Protein AF-A0A9E5WDH1-F1 (afdb_monomer_lite)

Secondary structure (DSSP, 8-state):
-HHHHHHIIIIITT-B--S--HHHHHHHHHHHHHHHTT----TTTS-S--SSSBGGGTEEEEEE-SSEEE-TT--TTS--BPTTSTT-BTTT-EEEEEEE-TTT-BEEEEEEEEHHHHTTTEEEPTT-TTEEEEPPPHHHHHHTTT---S--

Radius of gyration: 16.48 Å; chains: 1; bounding box: 40×46×37 Å

pLDDT: mean 85.29, std 10.23, range [48.78, 95.62]

Foldseek 3Di:
DVQLVCLCVPPAAFDFQDDDPQLVSQVVVLVSSCVSVPHDDDVPPQNPQDPQSDQVQLEREHEPLDQKTFQGDDALVDWDDDPSRPPDTQQQRWYWYFYADNVRSGRNDIDTDGRVCVVVQWAADPPNRRMTGGDDDVVVVVVQPPHDDDPD

Sequence (152 aa):
LSTIKKIVLDKIIGLPIEPAATKNRGQLLEEIFASAIGYNINDDELLAGGYPDIKNQALEVKIQDSPTVDLGKYSPEFEKIIPGCNGFTTRNMRYFIALTNPVTNIVEGGVLCPGNKLGSHFTYVPRESYKCQRSIPMSFFEGIKGQSVFNP

Structure (mmCIF, N/CA/C/O backbone):
data_AF-A0A9E5WDH1-F1
#
_entry.id   AF-A0A9E5WDH1-F1
#
loop_
_atom_site.group_PDB
_atom_site.id
_atom_site.type_symbol
_atom_site.label_atom_id
_atom_site.label_alt_id
_atom_site.label_comp_id
_atom_site.label_asym_id
_atom_site.label_entity_id
_atom_site.label_seq_id
_atom_site.pdbx_PDB_ins_code
_atom_site.Cartn_x
_atom_site.Cartn_y
_atom_site.Cartn_z
_atom_site.occupancy
_atom_site.B_iso_or_equiv
_atom_site.auth_seq_id
_atom_site.auth_comp_id
_atom_site.auth_asym_id
_atom_site.auth_atom_id
_atom_site.pdbx_PDB_model_num
ATOM 1 N N . LEU A 1 1 ? -4.908 -8.638 -12.048 1.00 68.19 1 LEU A N 1
ATOM 2 C CA . LEU A 1 1 ? -5.816 -8.017 -11.048 1.00 68.19 1 LEU A CA 1
ATOM 3 C C . LEU A 1 1 ? -6.700 -9.045 -10.344 1.00 68.19 1 LEU A C 1
ATOM 5 O O . LEU A 1 1 ? -6.775 -8.974 -9.128 1.00 68.19 1 LEU A O 1
ATOM 9 N N . SER A 1 2 ? -7.318 -10.005 -11.047 1.00 82.31 2 SER A N 1
ATOM 10 C CA . SER A 1 2 ? -8.160 -11.050 -10.428 1.00 82.31 2 SER A CA 1
ATOM 11 C C . SER A 1 2 ? -7.445 -11.852 -9.330 1.00 82.31 2 SER A C 1
ATOM 13 O O . SER A 1 2 ? -7.997 -11.998 -8.246 1.00 82.31 2 SER A O 1
ATOM 15 N N . THR A 1 3 ? -6.202 -12.289 -9.563 1.00 87.00 3 THR A N 1
ATOM 16 C CA . THR A 1 3 ? -5.405 -13.033 -8.568 1.00 87.00 3 THR A CA 1
ATOM 17 C C . THR A 1 3 ? -5.098 -12.202 -7.321 1.00 87.00 3 THR A C 1
ATOM 19 O O . THR A 1 3 ? -5.394 -12.636 -6.216 1.00 87.00 3 THR A O 1
ATOM 22 N N . ILE A 1 4 ? -4.585 -10.975 -7.490 1.00 89.38 4 ILE A N 1
ATOM 23 C CA . ILE A 1 4 ? -4.285 -10.053 -6.377 1.00 89.38 4 ILE A CA 1
ATOM 24 C C . ILE A 1 4 ? -5.554 -9.766 -5.567 1.00 89.38 4 ILE A C 1
ATOM 26 O O . ILE A 1 4 ? -5.535 -9.825 -4.344 1.00 89.38 4 ILE A O 1
ATOM 30 N N . LYS A 1 5 ? -6.683 -9.521 -6.245 1.00 91.12 5 LYS A N 1
ATOM 31 C CA . LYS A 1 5 ? -7.975 -9.302 -5.587 1.00 91.12 5 LYS A CA 1
ATOM 32 C C . LYS A 1 5 ? -8.398 -10.513 -4.752 1.00 91.12 5 LYS A C 1
ATOM 34 O O . LYS A 1 5 ? -8.879 -10.330 -3.641 1.00 91.12 5 LYS A O 1
ATOM 39 N N . LYS A 1 6 ? -8.213 -11.730 -5.269 1.00 92.38 6 LYS A N 1
ATOM 40 C CA . LYS A 1 6 ? -8.511 -12.960 -4.530 1.00 92.38 6 LYS A CA 1
ATOM 41 C C . LYS A 1 6 ? -7.633 -13.091 -3.283 1.00 92.38 6 LYS A C 1
ATOM 43 O O . LYS A 1 6 ? -8.157 -13.356 -2.214 1.00 92.38 6 LYS A O 1
ATOM 48 N N . ILE A 1 7 ? -6.332 -12.823 -3.400 1.00 91.94 7 ILE A N 1
ATOM 49 C CA . ILE A 1 7 ? -5.407 -12.833 -2.254 1.00 91.94 7 ILE A CA 1
ATOM 50 C C . ILE A 1 7 ? -5.853 -11.834 -1.189 1.00 91.94 7 ILE A C 1
ATOM 52 O O . ILE A 1 7 ? -5.944 -12.196 -0.022 1.00 91.94 7 ILE A O 1
ATOM 56 N N . VAL A 1 8 ? -6.191 -10.605 -1.588 1.00 92.50 8 VAL A N 1
ATOM 57 C CA . VAL A 1 8 ? -6.694 -9.586 -0.658 1.00 92.50 8 VAL A CA 1
ATOM 58 C C . VAL A 1 8 ? -7.905 -10.104 0.113 1.00 92.50 8 VAL A C 1
ATOM 60 O O . VAL A 1 8 ? -7.906 -10.070 1.339 1.00 92.50 8 VAL A O 1
ATOM 63 N N . LEU A 1 9 ? -8.915 -10.608 -0.597 1.00 92.75 9 LEU A N 1
ATOM 64 C CA . LEU A 1 9 ? -10.163 -11.063 0.015 1.00 92.75 9 LEU A CA 1
ATOM 65 C C . LEU A 1 9 ? -9.975 -12.295 0.908 1.00 92.75 9 LEU A C 1
ATOM 67 O O . LEU A 1 9 ? -10.559 -12.343 1.983 1.00 92.75 9 LEU A O 1
ATOM 71 N N . ASP A 1 10 ? -9.164 -13.262 0.477 1.00 92.81 10 ASP A N 1
ATOM 72 C CA . ASP A 1 10 ? -9.052 -14.564 1.142 1.00 92.81 10 ASP A CA 1
ATOM 73 C C . ASP A 1 10 ? -7.989 -14.587 2.256 1.00 92.81 10 ASP A C 1
ATOM 75 O O . ASP A 1 10 ? -8.029 -15.463 3.120 1.00 92.81 10 ASP A O 1
ATOM 79 N N . LYS A 1 11 ? -6.983 -13.700 2.199 1.00 91.81 11 LYS A N 1
ATOM 80 C CA . LYS A 1 11 ? -5.788 -13.755 3.065 1.00 91.81 11 LYS A CA 1
ATOM 81 C C . LYS A 1 11 ? -5.507 -12.479 3.846 1.00 91.81 11 LYS A C 1
ATOM 83 O O . LYS A 1 11 ? -4.834 -12.563 4.868 1.00 91.81 11 LYS A O 1
ATOM 88 N N . ILE A 1 12 ? -5.955 -11.320 3.361 1.00 92.31 12 ILE A N 1
ATOM 89 C CA . ILE A 1 12 ? -5.576 -10.025 3.943 1.00 92.31 12 ILE A CA 1
ATOM 90 C C . ILE A 1 12 ? -6.715 -9.416 4.752 1.00 92.31 12 ILE A C 1
ATOM 92 O O . ILE A 1 12 ? -6.494 -8.972 5.873 1.00 92.31 12 ILE A O 1
ATOM 96 N N . ILE A 1 13 ? -7.932 -9.374 4.208 1.00 93.75 13 ILE A N 1
ATOM 97 C CA . ILE A 1 13 ? -9.075 -8.823 4.943 1.00 93.75 13 ILE A CA 1
ATOM 98 C C . ILE A 1 13 ? -9.375 -9.704 6.160 1.00 93.75 13 ILE A C 1
ATOM 100 O O . ILE A 1 13 ? -9.493 -10.921 6.042 1.00 93.75 13 ILE A O 1
ATOM 104 N N . GLY A 1 14 ? -9.495 -9.081 7.332 1.00 93.00 14 GLY A N 1
ATOM 105 C CA . GLY A 1 14 ? -9.690 -9.768 8.610 1.00 93.00 14 GLY A CA 1
ATOM 106 C C . GLY A 1 14 ? -8.399 -10.243 9.281 1.00 93.00 14 GLY A C 1
ATOM 107 O O . GLY A 1 14 ? -8.459 -10.761 10.395 1.00 93.00 14 GLY A O 1
ATOM 108 N N . LEU A 1 15 ? -7.236 -10.052 8.652 1.00 91.94 15 LEU A N 1
ATOM 109 C CA . LEU A 1 15 ? -5.950 -10.408 9.242 1.00 91.94 15 LEU A CA 1
ATOM 110 C C . LEU A 1 15 ? -5.583 -9.427 10.374 1.00 91.94 15 LEU A C 1
ATOM 112 O O . LEU A 1 15 ? -5.570 -8.214 10.134 1.00 91.94 15 LEU A O 1
ATOM 116 N N . PRO A 1 16 ? -5.237 -9.915 11.579 1.00 90.94 16 PRO A N 1
ATOM 117 C CA . PRO A 1 16 ? -4.602 -9.093 12.599 1.00 90.94 16 PRO A CA 1
ATOM 118 C C . PRO A 1 16 ? -3.131 -8.845 12.238 1.00 90.94 16 PRO A C 1
ATOM 120 O O . PRO A 1 16 ? -2.368 -9.780 11.999 1.00 90.94 16 PRO A O 1
ATOM 123 N N . ILE A 1 17 ? -2.725 -7.578 12.210 1.00 87.50 17 ILE A N 1
ATOM 124 C CA . ILE A 1 17 ? -1.328 -7.164 12.049 1.00 87.50 17 ILE A CA 1
ATOM 125 C C . ILE A 1 17 ? -0.910 -6.476 13.342 1.00 87.50 17 ILE A C 1
ATOM 127 O O . ILE A 1 17 ? -1.137 -5.272 13.501 1.00 87.50 17 ILE A O 1
ATOM 131 N N . GLU A 1 18 ? -0.313 -7.249 14.250 1.00 84.00 18 GLU A N 1
ATOM 132 C CA . GLU A 1 18 ? 0.050 -6.806 15.600 1.00 84.00 18 GLU A CA 1
ATOM 133 C C . GLU A 1 18 ? 0.853 -5.490 15.613 1.00 84.00 18 GLU A C 1
ATOM 135 O O . GLU A 1 18 ? 1.594 -5.190 14.663 1.00 84.00 18 GLU A O 1
ATOM 140 N N . PRO A 1 19 ? 0.733 -4.688 16.687 1.00 73.44 19 PRO A N 1
ATOM 141 C CA . PRO A 1 19 ? 1.516 -3.474 16.850 1.00 73.44 19 PRO A CA 1
ATOM 142 C C . PRO A 1 19 ? 3.018 -3.768 16.816 1.00 73.44 19 PRO A C 1
ATOM 144 O O . PRO A 1 19 ? 3.581 -4.420 17.691 1.00 73.44 19 PRO A O 1
ATOM 147 N N . ALA A 1 20 ? 3.680 -3.227 15.805 1.00 79.75 20 ALA A N 1
ATOM 148 C CA . ALA A 1 20 ? 5.126 -3.204 15.667 1.00 79.75 20 ALA A CA 1
ATOM 149 C C . ALA A 1 20 ? 5.521 -1.889 14.985 1.00 79.75 20 ALA A C 1
ATOM 151 O O . ALA A 1 20 ? 4.658 -1.096 14.601 1.00 79.75 20 ALA A O 1
ATOM 152 N N . ALA A 1 21 ? 6.820 -1.647 14.797 1.00 77.62 21 ALA A N 1
ATOM 153 C CA . ALA A 1 21 ? 7.254 -0.546 13.942 1.00 77.62 21 ALA A CA 1
ATOM 154 C C . ALA A 1 21 ? 6.588 -0.667 12.557 1.00 77.62 21 ALA A C 1
ATOM 156 O O . ALA A 1 21 ? 6.520 -1.768 12.010 1.00 77.62 21 ALA A O 1
ATOM 157 N N . THR A 1 22 ? 6.131 0.446 11.968 1.00 74.31 22 THR A N 1
ATOM 158 C CA . THR A 1 22 ? 5.426 0.460 10.668 1.00 74.31 22 THR A CA 1
ATOM 159 C C . THR A 1 22 ? 6.189 -0.303 9.583 1.00 74.31 22 THR A C 1
ATOM 161 O O . THR A 1 22 ? 5.582 -1.015 8.787 1.00 74.31 22 THR A O 1
ATOM 164 N N . LYS A 1 23 ? 7.528 -0.238 9.605 1.00 79.38 23 LYS A N 1
ATOM 165 C CA . LYS A 1 23 ? 8.396 -1.035 8.728 1.00 79.38 23 LYS A CA 1
ATOM 166 C C . LYS A 1 23 ? 8.143 -2.541 8.871 1.00 79.38 23 LYS A C 1
ATOM 168 O O . LYS A 1 23 ? 7.929 -3.207 7.869 1.00 79.38 23 LYS A O 1
ATOM 173 N N . ASN A 1 24 ? 8.125 -3.055 10.098 1.00 83.50 24 ASN A N 1
ATOM 174 C CA . ASN A 1 24 ? 7.951 -4.482 10.382 1.00 83.50 24 ASN A CA 1
ATOM 175 C C . ASN A 1 24 ? 6.555 -4.959 9.962 1.00 83.50 24 ASN A C 1
ATOM 177 O O . ASN A 1 24 ? 6.401 -6.046 9.420 1.00 83.50 24 ASN A O 1
ATOM 181 N N . ARG A 1 25 ? 5.533 -4.122 10.173 1.00 86.25 25 ARG A N 1
ATOM 182 C CA . ARG A 1 25 ? 4.163 -4.412 9.729 1.00 86.25 25 ARG A CA 1
ATOM 183 C C . ARG A 1 25 ? 4.079 -4.456 8.202 1.00 86.25 25 ARG A C 1
ATOM 185 O O . ARG A 1 25 ? 3.458 -5.356 7.649 1.00 86.25 25 ARG A O 1
ATOM 192 N N . GLY A 1 26 ? 4.718 -3.496 7.529 1.00 86.69 26 GLY A N 1
ATOM 193 C CA . GLY A 1 26 ? 4.817 -3.460 6.070 1.00 86.69 26 GLY A CA 1
ATOM 194 C C . GLY A 1 26 ? 5.506 -4.703 5.505 1.00 86.69 26 GLY A C 1
ATOM 195 O O . GLY A 1 26 ? 4.970 -5.311 4.585 1.00 86.69 26 GLY A O 1
ATOM 196 N N . GLN A 1 27 ? 6.617 -5.126 6.115 1.00 86.44 27 GLN A N 1
ATOM 197 C CA . GLN A 1 27 ? 7.328 -6.357 5.751 1.00 86.44 27 GLN A CA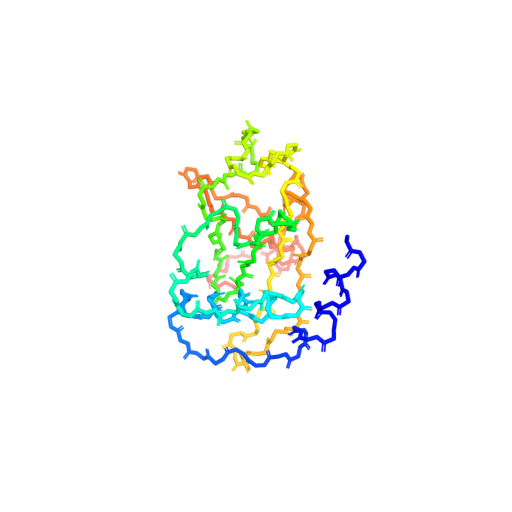 1
ATOM 198 C C . GLN A 1 27 ? 6.453 -7.601 5.940 1.00 86.44 27 GLN A C 1
ATOM 200 O O . GLN A 1 27 ? 6.366 -8.416 5.032 1.00 86.44 27 GLN A O 1
ATOM 205 N N . LEU A 1 28 ? 5.711 -7.706 7.049 1.00 88.81 28 LEU A N 1
ATOM 206 C CA . LEU A 1 28 ? 4.769 -8.813 7.245 1.00 88.81 28 LEU A CA 1
ATOM 207 C C . LEU A 1 28 ? 3.706 -8.863 6.134 1.00 88.81 28 LEU A C 1
ATOM 209 O O . LEU A 1 28 ? 3.380 -9.933 5.623 1.00 88.81 28 LEU A O 1
ATOM 213 N N . LEU A 1 29 ? 3.156 -7.712 5.733 1.00 89.94 29 LEU A N 1
ATOM 214 C CA . LEU A 1 29 ? 2.184 -7.660 4.639 1.00 89.94 29 LEU A CA 1
ATOM 215 C C . LEU A 1 29 ? 2.809 -8.078 3.298 1.00 89.94 29 LEU A C 1
ATOM 217 O O . LEU A 1 29 ? 2.180 -8.807 2.528 1.00 89.94 29 LEU A O 1
ATOM 221 N N . GLU A 1 30 ? 4.032 -7.627 3.026 1.00 89.75 30 GLU A N 1
ATOM 222 C CA . GLU A 1 30 ? 4.820 -8.008 1.851 1.00 89.75 30 GLU A CA 1
ATOM 223 C C . GLU A 1 30 ? 5.074 -9.517 1.806 1.00 89.75 30 GLU A C 1
ATOM 225 O O . GLU A 1 30 ? 4.781 -10.150 0.791 1.00 89.75 30 GLU A O 1
ATOM 230 N N . GLU A 1 31 ? 5.501 -10.113 2.919 1.00 87.62 31 GLU A N 1
ATOM 231 C CA . GLU A 1 31 ? 5.728 -11.553 3.055 1.00 87.62 31 GLU A CA 1
ATOM 232 C C . GLU A 1 31 ? 4.456 -12.359 2.776 1.00 87.62 31 GLU A C 1
ATOM 234 O O . GLU A 1 31 ? 4.481 -13.339 2.028 1.00 87.62 31 GLU A O 1
ATOM 239 N N . ILE A 1 32 ? 3.309 -11.927 3.305 1.00 89.50 32 ILE A N 1
ATOM 240 C CA . ILE A 1 32 ? 2.035 -12.618 3.075 1.00 89.50 32 ILE A CA 1
ATOM 241 C C . ILE A 1 32 ? 1.654 -12.575 1.596 1.00 89.50 32 ILE A C 1
ATOM 243 O O . ILE A 1 32 ? 1.242 -13.595 1.035 1.00 89.50 32 ILE A O 1
ATOM 247 N N . PHE A 1 33 ? 1.804 -11.423 0.937 1.00 89.06 33 PHE A N 1
ATOM 248 C CA . PHE A 1 33 ? 1.538 -11.327 -0.496 1.00 89.06 33 PHE A CA 1
ATOM 249 C C . PHE A 1 33 ? 2.515 -12.161 -1.324 1.00 89.06 33 PHE A C 1
ATOM 251 O O . PHE A 1 33 ? 2.070 -12.870 -2.229 1.00 89.06 33 PHE A O 1
ATOM 258 N N . ALA A 1 34 ? 3.814 -12.083 -1.030 1.00 87.81 34 ALA A N 1
ATOM 259 C CA . ALA A 1 34 ? 4.863 -12.819 -1.726 1.00 87.81 34 ALA A CA 1
ATOM 260 C C . ALA A 1 34 ? 4.643 -14.335 -1.602 1.00 87.81 34 ALA A C 1
ATOM 262 O O . ALA A 1 34 ? 4.630 -15.046 -2.610 1.00 87.81 34 ALA A O 1
ATOM 263 N N . SER A 1 35 ? 4.351 -14.821 -0.395 1.00 88.12 35 SER A N 1
ATOM 264 C CA . SER A 1 35 ? 4.003 -16.221 -0.151 1.00 88.12 35 SER A CA 1
ATOM 265 C C . SER A 1 35 ? 2.732 -16.629 -0.909 1.00 88.12 35 SER A C 1
ATOM 267 O O . SER A 1 35 ? 2.712 -17.652 -1.595 1.00 88.12 35 SER A O 1
ATOM 269 N N . ALA A 1 36 ? 1.683 -15.797 -0.888 1.00 88.50 36 ALA A N 1
ATOM 270 C CA . ALA A 1 36 ? 0.405 -16.104 -1.536 1.00 88.50 36 ALA A CA 1
ATOM 271 C C . ALA A 1 36 ? 0.476 -16.189 -3.074 1.00 88.50 36 ALA A C 1
ATOM 273 O O . ALA A 1 36 ? -0.353 -16.867 -3.685 1.00 88.50 36 ALA A O 1
ATOM 274 N N . ILE A 1 37 ? 1.443 -15.520 -3.709 1.00 85.88 37 ILE A N 1
ATOM 275 C CA . ILE A 1 37 ? 1.704 -15.626 -5.157 1.00 85.88 37 ILE A CA 1
ATOM 276 C C . ILE A 1 37 ? 2.793 -16.659 -5.500 1.00 85.88 37 ILE A C 1
ATOM 278 O O . ILE A 1 37 ? 3.110 -16.818 -6.679 1.00 85.88 37 ILE A O 1
ATOM 282 N N . GLY A 1 38 ? 3.341 -17.366 -4.505 1.00 84.44 38 GLY A N 1
ATOM 283 C CA . GLY A 1 38 ? 4.278 -18.475 -4.692 1.00 84.44 38 GLY A CA 1
ATOM 284 C C . GLY A 1 38 ? 5.762 -18.099 -4.708 1.00 84.44 38 GLY A C 1
ATOM 285 O O . GLY A 1 38 ? 6.557 -18.870 -5.242 1.00 84.44 38 GLY A O 1
ATOM 286 N N . TYR A 1 39 ? 6.160 -16.946 -4.157 1.00 81.00 39 TYR A N 1
ATOM 287 C CA . TYR A 1 39 ? 7.577 -16.698 -3.875 1.00 81.00 39 TYR A CA 1
ATOM 288 C C . TYR A 1 39 ? 8.048 -17.580 -2.719 1.00 81.00 39 TYR A C 1
ATOM 290 O O . TYR A 1 39 ? 7.395 -17.660 -1.678 1.00 81.00 39 TYR A O 1
ATOM 298 N N . ASN A 1 40 ? 9.221 -18.187 -2.892 1.00 73.94 40 ASN A N 1
ATOM 299 C CA . ASN A 1 40 ? 9.955 -18.796 -1.792 1.00 73.94 40 ASN A CA 1
ATOM 300 C C . ASN A 1 40 ? 10.725 -17.687 -1.082 1.00 73.94 40 ASN A C 1
ATOM 302 O O . ASN A 1 40 ? 11.706 -17.171 -1.614 1.00 73.94 40 ASN A O 1
ATOM 306 N N . ILE A 1 41 ? 10.238 -17.290 0.089 1.00 67.94 41 ILE A N 1
ATOM 307 C CA . ILE A 1 41 ? 10.893 -16.291 0.926 1.00 67.94 41 ILE A CA 1
ATOM 308 C C . ILE A 1 41 ? 12.063 -16.997 1.612 1.00 67.94 41 ILE A C 1
ATOM 310 O O . ILE A 1 41 ? 11.887 -17.648 2.635 1.00 67.94 41 ILE A O 1
ATOM 314 N N . ASN A 1 42 ? 13.238 -16.935 0.990 1.00 62.53 42 ASN A N 1
ATOM 315 C CA . ASN A 1 42 ? 14.492 -17.223 1.672 1.00 62.53 42 ASN A CA 1
ATOM 316 C C . ASN A 1 42 ? 14.969 -15.905 2.296 1.00 62.53 42 ASN A C 1
ATOM 318 O O . ASN A 1 42 ? 14.982 -14.881 1.605 1.00 62.53 42 ASN A O 1
ATOM 322 N N . ASP A 1 43 ? 15.358 -15.940 3.572 1.00 53.16 43 ASP A N 1
ATOM 323 C CA . ASP A 1 43 ? 15.704 -14.759 4.385 1.00 53.16 43 ASP A CA 1
ATOM 324 C C . ASP A 1 43 ? 16.766 -13.839 3.741 1.00 53.16 43 ASP A C 1
ATOM 326 O O . ASP A 1 43 ? 16.815 -12.644 4.033 1.00 53.16 43 ASP A O 1
ATOM 330 N N . ASP A 1 44 ? 17.567 -14.365 2.808 1.00 51.06 44 ASP A N 1
ATOM 331 C CA . ASP A 1 44 ? 18.672 -13.650 2.163 1.00 51.06 44 ASP A CA 1
ATOM 332 C C . ASP A 1 44 ? 18.295 -12.874 0.878 1.00 51.06 44 ASP A C 1
ATOM 334 O O . ASP A 1 44 ? 19.043 -11.985 0.468 1.00 51.06 44 ASP A O 1
ATOM 338 N N . GLU A 1 45 ? 17.161 -13.165 0.218 1.00 51.16 45 GLU A N 1
ATOM 339 C CA . GLU A 1 45 ? 16.865 -12.632 -1.134 1.00 51.16 45 GLU A CA 1
ATOM 340 C C . GLU A 1 45 ? 15.730 -11.595 -1.216 1.00 51.16 45 GLU A C 1
ATOM 342 O O . GLU A 1 45 ? 15.714 -10.798 -2.158 1.00 51.16 45 GLU A O 1
ATOM 347 N N . LEU A 1 46 ? 14.774 -11.574 -0.279 1.00 48.78 46 LEU A N 1
ATOM 348 C CA . LEU A 1 46 ? 13.468 -10.937 -0.532 1.00 48.78 46 LEU A CA 1
ATOM 349 C C . LEU A 1 46 ? 13.105 -9.711 0.314 1.00 48.78 46 LEU A C 1
ATOM 351 O O . LEU A 1 46 ? 12.129 -9.055 -0.017 1.00 48.78 46 LEU A O 1
ATOM 355 N N . LEU A 1 47 ? 13.892 -9.321 1.320 1.00 52.78 47 LEU A N 1
ATOM 356 C CA . LEU A 1 47 ? 13.533 -8.194 2.207 1.00 52.78 47 LEU A CA 1
ATOM 357 C C . LEU A 1 47 ? 14.454 -6.968 2.086 1.00 52.78 47 LEU A C 1
ATOM 359 O O . LEU A 1 47 ? 14.426 -6.053 2.917 1.00 52.78 47 LEU A O 1
ATOM 363 N N . ALA A 1 48 ? 15.277 -6.914 1.037 1.00 51.62 48 ALA A N 1
ATOM 364 C CA . ALA A 1 48 ? 16.181 -5.799 0.780 1.00 51.62 48 ALA A CA 1
ATOM 365 C C . ALA A 1 48 ? 15.467 -4.625 0.081 1.00 51.62 48 ALA A C 1
ATOM 367 O O . ALA A 1 48 ? 15.689 -4.388 -1.103 1.00 51.62 48 ALA A O 1
ATOM 368 N N . GLY A 1 49 ? 14.630 -3.881 0.819 1.00 60.53 49 GLY A N 1
ATOM 369 C CA . GLY A 1 49 ? 14.225 -2.490 0.525 1.00 60.53 49 GLY A CA 1
ATOM 370 C C . GLY A 1 49 ? 13.971 -2.152 -0.951 1.00 60.53 4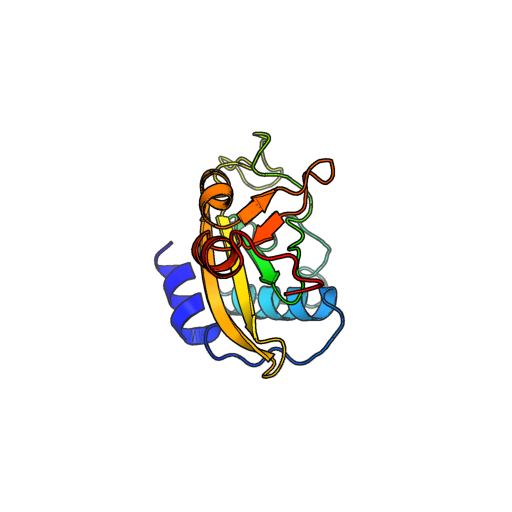9 GLY A C 1
ATOM 371 O O . GLY A 1 49 ? 14.495 -1.154 -1.459 1.00 60.53 49 GLY A O 1
ATOM 372 N N . GLY A 1 50 ? 13.236 -3.019 -1.649 1.00 76.44 50 GLY A N 1
ATOM 373 C CA . GLY A 1 50 ? 12.984 -2.918 -3.080 1.00 76.44 50 GLY A CA 1
ATOM 374 C C . GLY A 1 50 ? 11.870 -1.932 -3.409 1.00 76.44 50 GLY A C 1
ATOM 375 O O . GLY A 1 50 ? 11.072 -1.561 -2.562 1.00 76.44 50 GLY A O 1
ATOM 376 N N . TYR A 1 51 ? 11.823 -1.493 -4.666 1.00 84.44 51 TYR A N 1
ATOM 377 C CA . TYR A 1 51 ? 10.615 -0.902 -5.234 1.00 84.44 51 TYR A CA 1
ATOM 378 C C . TYR A 1 51 ? 10.427 -1.436 -6.663 1.00 84.44 51 TYR A C 1
ATOM 380 O O . TYR A 1 51 ? 11.378 -1.365 -7.455 1.00 84.44 51 TYR A O 1
ATOM 388 N N . PRO A 1 52 ? 9.228 -1.915 -7.026 1.00 88.75 52 PRO A N 1
ATOM 389 C CA . PRO A 1 52 ? 8.123 -2.184 -6.112 1.00 88.75 52 PRO A CA 1
ATOM 390 C C . PRO A 1 52 ? 8.432 -3.388 -5.210 1.00 88.75 52 PRO A C 1
ATOM 392 O O . PRO A 1 52 ? 9.328 -4.175 -5.540 1.00 88.75 52 PRO A O 1
ATOM 395 N N . ASP A 1 53 ? 7.667 -3.541 -4.133 1.00 88.62 53 ASP A N 1
ATOM 396 C CA . ASP A 1 53 ? 7.769 -4.673 -3.198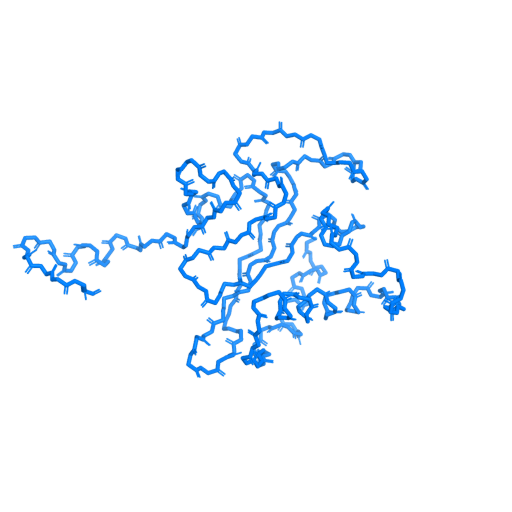 1.00 88.62 53 ASP A CA 1
ATOM 397 C C . ASP A 1 53 ? 7.709 -6.023 -3.960 1.00 88.62 53 ASP A C 1
ATOM 399 O O . ASP A 1 53 ? 8.566 -6.894 -3.828 1.00 88.62 53 ASP A O 1
ATOM 403 N N . ILE A 1 54 ? 6.772 -6.162 -4.911 1.00 88.38 54 ILE A N 1
ATOM 404 C CA . ILE A 1 54 ? 6.602 -7.383 -5.715 1.00 88.38 54 ILE A CA 1
ATOM 405 C C . ILE A 1 54 ? 6.764 -7.087 -7.209 1.00 88.38 54 ILE A C 1
ATOM 407 O O . ILE A 1 54 ? 5.816 -6.738 -7.924 1.00 88.38 54 ILE A O 1
ATOM 411 N N . LYS A 1 55 ? 7.986 -7.279 -7.718 1.00 87.00 55 LYS A N 1
ATOM 412 C CA . LYS A 1 55 ? 8.382 -6.921 -9.097 1.00 87.00 55 LYS A CA 1
ATOM 413 C C . LYS A 1 55 ? 7.612 -7.652 -10.193 1.00 87.00 55 LYS A C 1
ATOM 415 O O . LYS A 1 55 ? 7.187 -7.007 -11.150 1.00 87.00 55 LYS A O 1
ATOM 420 N N . ASN A 1 56 ? 7.400 -8.966 -10.077 1.00 85.75 56 ASN A N 1
ATOM 421 C CA . ASN A 1 56 ? 6.702 -9.738 -11.118 1.00 85.75 56 ASN A CA 1
ATOM 422 C C . ASN A 1 56 ? 5.212 -9.365 -11.238 1.00 85.75 56 ASN A C 1
ATOM 424 O O . ASN A 1 56 ? 4.607 -9.566 -12.289 1.00 85.75 56 ASN A O 1
ATOM 428 N N . GLN A 1 57 ? 4.630 -8.797 -10.179 1.00 88.94 57 GLN A N 1
ATOM 429 C CA . GLN A 1 57 ? 3.268 -8.277 -10.164 1.00 88.94 57 GLN A CA 1
ATOM 430 C C . GLN A 1 57 ? 3.217 -6.759 -10.315 1.00 88.94 57 GLN A C 1
ATOM 432 O O . GLN A 1 57 ? 2.107 -6.224 -10.368 1.00 88.94 57 GLN A O 1
ATOM 437 N N . ALA A 1 58 ? 4.363 -6.073 -10.405 1.00 92.44 58 ALA A N 1
ATOM 438 C CA . ALA A 1 58 ? 4.461 -4.617 -10.344 1.00 92.44 58 ALA A CA 1
ATOM 439 C C . ALA A 1 58 ? 3.504 -4.052 -9.278 1.00 92.44 58 ALA A C 1
ATOM 441 O O . ALA A 1 58 ? 2.576 -3.300 -9.597 1.00 92.44 58 ALA A O 1
ATOM 442 N N . LEU A 1 59 ? 3.656 -4.553 -8.050 1.00 92.31 59 LEU A N 1
ATOM 443 C CA . LEU A 1 59 ? 2.765 -4.288 -6.929 1.00 92.31 59 LEU A CA 1
ATOM 444 C C . LEU A 1 59 ? 3.567 -3.753 -5.748 1.00 92.31 59 LEU A C 1
ATOM 446 O O . LEU A 1 59 ? 4.444 -4.442 -5.238 1.00 92.31 59 LEU A O 1
ATOM 450 N N . GLU A 1 60 ? 3.204 -2.552 -5.322 1.00 93.62 60 GLU A N 1
ATOM 451 C CA . GLU A 1 60 ? 3.600 -1.959 -4.053 1.00 93.62 60 GLU A CA 1
ATOM 452 C C . GLU A 1 60 ? 2.507 -2.235 -3.015 1.00 93.62 60 GLU A C 1
ATOM 454 O O . GLU A 1 60 ? 1.320 -1.991 -3.273 1.00 93.62 60 GLU A O 1
ATOM 459 N N . VAL A 1 61 ? 2.891 -2.728 -1.844 1.00 92.75 61 VAL A N 1
ATOM 460 C CA . VAL A 1 61 ? 2.005 -2.978 -0.711 1.00 92.75 61 VAL A CA 1
ATOM 461 C C . VAL A 1 61 ? 2.332 -2.011 0.418 1.00 92.75 61 VAL A C 1
ATOM 463 O O . VAL A 1 61 ? 3.482 -1.807 0.796 1.00 92.75 61 VAL A O 1
ATOM 466 N N . LYS A 1 62 ? 1.305 -1.372 0.971 1.00 92.69 62 LYS A N 1
ATOM 467 C CA . LYS A 1 62 ? 1.445 -0.446 2.094 1.00 92.69 62 LYS A CA 1
ATOM 468 C C . LYS A 1 62 ? 0.369 -0.701 3.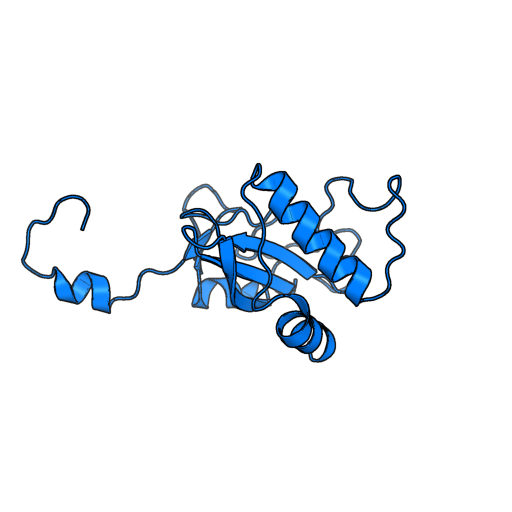126 1.00 92.69 62 LYS A C 1
ATOM 470 O O . LYS A 1 62 ? -0.733 -1.139 2.806 1.00 92.69 62 LYS A O 1
ATOM 475 N N . ILE A 1 63 ? 0.690 -0.379 4.369 1.00 90.81 63 ILE A N 1
ATOM 476 C CA . ILE A 1 63 ? -0.274 -0.340 5.462 1.00 90.81 63 ILE A CA 1
ATOM 477 C C . ILE A 1 63 ? -0.582 1.116 5.749 1.00 90.81 63 ILE A C 1
ATOM 479 O O . ILE A 1 63 ? 0.320 1.950 5.818 1.00 90.81 63 ILE A O 1
ATOM 483 N N . GLN A 1 64 ? -1.862 1.411 5.932 1.00 88.88 64 GLN A N 1
ATOM 484 C CA . GLN A 1 64 ? -2.285 2.651 6.538 1.00 88.88 64 GLN A CA 1
ATOM 485 C C . GLN A 1 64 ? -2.668 2.406 7.998 1.00 88.88 64 GLN A C 1
ATOM 487 O O . GLN A 1 64 ? -3.795 2.020 8.304 1.00 88.88 64 GLN A O 1
ATOM 492 N N . ASP A 1 65 ? -1.729 2.702 8.887 1.00 79.69 65 ASP A N 1
ATOM 493 C CA . ASP A 1 65 ? -1.909 2.745 10.339 1.00 79.69 65 ASP A CA 1
ATOM 494 C C . ASP A 1 65 ? -1.679 4.148 10.926 1.00 79.69 65 ASP A C 1
ATOM 496 O O . ASP A 1 65 ? -1.876 4.371 12.118 1.00 79.69 65 ASP A O 1
ATOM 500 N N . SER A 1 66 ? -1.295 5.103 10.076 1.00 80.12 66 SER A N 1
ATOM 501 C CA . SER A 1 66 ? -1.079 6.505 10.419 1.00 80.12 66 SER A CA 1
ATOM 502 C C . SER A 1 66 ? -1.885 7.433 9.491 1.00 80.12 66 SER A C 1
ATOM 504 O O . SER A 1 66 ? -2.430 6.981 8.473 1.00 80.12 66 SER A O 1
ATOM 506 N N . PRO A 1 67 ? -1.979 8.742 9.804 1.00 79.75 67 PRO A N 1
ATOM 507 C CA . PRO A 1 67 ? -2.656 9.716 8.945 1.00 79.75 67 PRO A CA 1
ATOM 508 C C . PRO A 1 67 ? -2.123 9.739 7.504 1.00 79.75 67 PRO A C 1
ATOM 510 O O . PRO A 1 67 ? -2.884 9.975 6.563 1.00 79.75 67 PRO A O 1
AT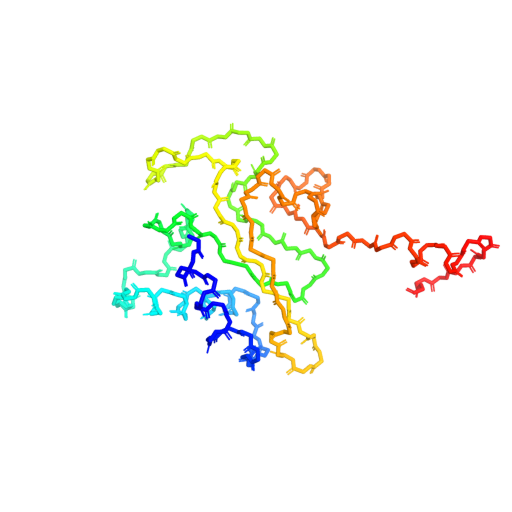OM 513 N N . THR A 1 68 ? -0.831 9.450 7.327 1.00 86.50 68 THR A N 1
ATOM 514 C CA . THR A 1 68 ? -0.158 9.412 6.025 1.00 86.50 68 THR A CA 1
ATOM 515 C C . THR A 1 68 ? 0.332 8.009 5.678 1.00 86.50 68 THR A C 1
ATOM 517 O O . THR A 1 68 ? 0.783 7.261 6.542 1.00 86.50 68 THR A O 1
ATOM 520 N N . VAL A 1 69 ? 0.314 7.677 4.394 1.00 88.81 69 VAL A N 1
ATOM 521 C CA . VAL A 1 69 ? 0.928 6.485 3.815 1.00 88.81 69 VAL A CA 1
ATOM 522 C C . VAL A 1 69 ? 2.163 6.915 3.038 1.00 88.81 69 VAL A C 1
ATOM 524 O O . VAL A 1 69 ? 2.092 7.823 2.207 1.00 88.81 69 VAL A O 1
ATOM 527 N N . ASP A 1 70 ? 3.285 6.256 3.301 1.00 87.69 70 ASP A N 1
ATOM 528 C CA . ASP A 1 70 ? 4.500 6.399 2.505 1.00 87.69 70 ASP A CA 1
ATOM 529 C C . ASP A 1 70 ? 4.387 5.527 1.245 1.00 87.69 70 ASP A C 1
ATOM 531 O O . ASP A 1 70 ? 4.142 4.327 1.326 1.00 87.69 70 ASP A O 1
ATOM 535 N N . LEU A 1 71 ? 4.519 6.131 0.068 1.00 87.19 71 LEU A N 1
ATOM 536 C CA . LEU A 1 71 ? 4.444 5.477 -1.241 1.00 87.19 71 LEU A CA 1
ATOM 537 C C . LEU A 1 71 ? 5.788 4.884 -1.681 1.00 87.19 71 LEU A C 1
ATOM 539 O O . LEU A 1 71 ? 5.884 4.341 -2.784 1.00 87.19 71 LEU A O 1
ATOM 543 N N . GLY A 1 72 ? 6.815 4.991 -0.839 1.00 82.38 72 GLY A N 1
ATOM 544 C CA . GLY A 1 72 ? 8.149 4.473 -1.065 1.00 82.38 72 GLY A CA 1
ATOM 545 C C . GLY A 1 72 ? 8.988 5.411 -1.925 1.00 82.38 72 GLY A C 1
ATOM 546 O O . GLY A 1 72 ? 9.132 6.603 -1.665 1.00 82.38 72 GLY A O 1
ATOM 547 N N . LYS A 1 73 ? 9.604 4.852 -2.967 1.00 85.75 73 LYS A N 1
ATOM 548 C CA . LYS A 1 73 ? 10.660 5.536 -3.727 1.00 85.75 73 LYS A CA 1
ATOM 549 C C . LYS A 1 73 ? 10.148 6.513 -4.787 1.00 85.75 73 LYS A C 1
ATOM 551 O O . LYS A 1 73 ? 10.884 7.412 -5.194 1.00 85.75 73 LYS A O 1
ATOM 556 N N . TYR A 1 74 ? 8.928 6.320 -5.285 1.00 88.25 74 TYR A N 1
ATOM 557 C CA . TYR A 1 74 ? 8.399 7.094 -6.404 1.00 88.25 74 TYR A CA 1
ATOM 558 C C . TYR A 1 74 ? 6.966 7.560 -6.170 1.00 88.25 74 TYR A C 1
ATOM 560 O O . TYR A 1 74 ? 6.144 6.856 -5.592 1.00 88.25 74 TYR A O 1
ATOM 568 N N . SER A 1 75 ? 6.671 8.752 -6.689 1.00 89.44 75 SER A N 1
ATOM 569 C CA . SER A 1 75 ? 5.322 9.306 -6.734 1.00 89.44 75 SER A CA 1
ATOM 570 C C . SER A 1 75 ? 4.623 8.953 -8.048 1.00 89.44 75 SER A C 1
ATOM 572 O O . SER A 1 75 ? 5.213 9.183 -9.110 1.00 89.44 75 SER A O 1
ATOM 574 N N . PRO A 1 76 ? 3.357 8.507 -8.019 1.00 91.31 76 PRO A N 1
ATOM 575 C CA . PRO A 1 76 ? 2.523 8.409 -9.215 1.00 91.31 76 PRO A CA 1
ATOM 576 C C . PRO A 1 76 ? 2.188 9.753 -9.878 1.00 91.31 76 PRO A C 1
ATOM 578 O O . PRO A 1 76 ? 1.787 9.763 -11.044 1.00 91.31 76 PRO A O 1
ATOM 581 N N . GLU A 1 77 ? 2.356 10.883 -9.177 1.00 89.25 77 GLU A N 1
ATOM 582 C CA . GLU A 1 77 ? 2.095 12.222 -9.732 1.00 89.25 77 GLU A CA 1
ATOM 583 C C . GLU A 1 77 ? 3.016 12.524 -10.924 1.00 89.25 77 GLU A C 1
ATOM 585 O O . GLU A 1 77 ? 2.592 13.099 -11.934 1.00 89.25 77 GLU A O 1
ATOM 590 N N . PHE A 1 78 ? 4.261 12.048 -10.840 1.00 89.75 78 PHE A N 1
ATOM 591 C CA . PHE A 1 78 ? 5.300 12.253 -11.841 1.00 89.75 78 PHE A CA 1
ATOM 592 C C . PHE A 1 78 ? 5.579 10.949 -12.575 1.00 89.75 78 PHE A C 1
ATOM 594 O O . PHE A 1 78 ? 6.124 10.009 -11.994 1.00 89.75 78 PHE A O 1
ATOM 601 N N . GLU A 1 79 ? 5.232 10.891 -13.860 1.00 93.06 79 GLU A N 1
ATOM 602 C CA . GLU A 1 79 ? 5.466 9.696 -14.667 1.00 93.06 79 GLU A CA 1
ATOM 603 C C . GLU A 1 79 ? 6.965 9.412 -14.822 1.00 93.06 79 GLU A C 1
ATOM 605 O O . GLU A 1 79 ? 7.721 10.237 -15.334 1.00 93.06 79 GLU A O 1
ATOM 610 N N . LYS A 1 80 ? 7.395 8.234 -14.367 1.00 93.06 80 LYS A N 1
ATOM 611 C CA . LYS A 1 80 ? 8.764 7.730 -14.522 1.00 93.06 80 LYS A CA 1
ATOM 612 C C . LYS A 1 80 ? 8.734 6.238 -14.812 1.00 93.06 80 LYS A C 1
ATOM 614 O O . LYS A 1 80 ? 7.901 5.530 -14.252 1.00 93.06 80 LYS A O 1
ATOM 619 N N . ILE A 1 81 ? 9.650 5.766 -15.652 1.00 94.12 81 ILE A N 1
ATOM 620 C CA . ILE A 1 81 ? 9.864 4.331 -15.882 1.00 94.12 81 ILE A CA 1
ATOM 621 C C . ILE A 1 81 ? 10.413 3.708 -14.598 1.00 94.12 81 ILE A C 1
ATOM 623 O O . ILE A 1 81 ? 11.282 4.296 -13.950 1.00 94.12 81 ILE A O 1
ATOM 627 N N . ILE A 1 82 ? 9.918 2.52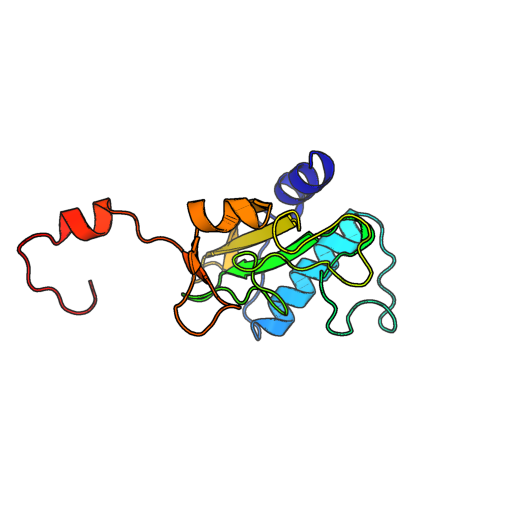4 -14.240 1.00 91.25 82 ILE A N 1
ATOM 628 C CA . ILE A 1 82 ? 10.363 1.812 -13.042 1.00 91.25 82 ILE A CA 1
ATOM 629 C C . ILE A 1 82 ? 11.480 0.820 -13.393 1.00 91.25 82 ILE A C 1
ATOM 631 O O . ILE A 1 82 ? 11.246 -0.123 -14.156 1.00 91.25 82 ILE A O 1
ATOM 635 N N . PRO A 1 83 ? 12.698 0.987 -12.838 1.00 86.81 83 PRO A N 1
ATOM 636 C CA . PRO A 1 83 ? 13.786 0.040 -13.055 1.00 86.81 83 PRO A CA 1
ATOM 637 C C . PRO A 1 83 ? 13.401 -1.372 -12.600 1.00 86.81 83 PRO A C 1
ATOM 639 O O . PRO A 1 83 ? 12.903 -1.558 -11.494 1.00 86.81 83 PRO A O 1
ATOM 642 N N . GLY A 1 84 ? 13.646 -2.375 -13.444 1.00 84.50 84 GLY A N 1
ATOM 643 C CA . GLY A 1 84 ? 13.333 -3.775 -13.131 1.00 84.50 84 GLY A CA 1
ATOM 644 C C . GLY A 1 84 ? 11.874 -4.192 -13.357 1.00 84.50 84 GLY A C 1
ATOM 645 O O . GLY A 1 84 ? 11.569 -5.372 -13.214 1.00 84.50 84 GLY A O 1
ATOM 646 N N . CYS A 1 85 ? 10.992 -3.276 -13.773 1.00 88.44 85 CYS A N 1
ATOM 647 C CA . CYS A 1 85 ? 9.608 -3.574 -14.151 1.00 88.44 85 CYS A CA 1
ATOM 648 C C . CYS A 1 85 ? 9.340 -3.084 -15.581 1.00 88.44 85 CYS A C 1
ATOM 650 O O . CYS A 1 85 ? 8.838 -1.981 -15.798 1.00 88.44 85 CYS A O 1
ATOM 652 N N . ASN A 1 86 ? 9.699 -3.899 -16.578 1.00 87.88 86 ASN A N 1
ATOM 653 C CA . ASN A 1 86 ? 9.570 -3.507 -17.982 1.00 87.88 86 ASN A CA 1
ATOM 654 C C . ASN A 1 86 ? 8.103 -3.222 -18.360 1.00 87.88 86 ASN A C 1
ATOM 656 O O . ASN A 1 86 ? 7.209 -3.995 -18.021 1.00 87.88 86 ASN A O 1
ATOM 660 N N . GLY A 1 87 ? 7.859 -2.111 -19.058 1.00 92.31 87 GLY A N 1
ATOM 661 C CA . GLY A 1 87 ? 6.511 -1.650 -19.415 1.00 92.31 87 GLY A CA 1
ATOM 662 C C . GLY A 1 87 ? 5.721 -0.985 -18.278 1.00 92.31 87 GLY A C 1
ATOM 663 O O . GLY A 1 87 ? 4.587 -0.554 -18.506 1.00 92.31 87 GLY A O 1
ATOM 664 N N . PHE A 1 88 ? 6.297 -0.858 -17.076 1.00 94.75 88 PHE A N 1
ATOM 665 C CA . PHE A 1 88 ? 5.669 -0.150 -15.963 1.00 94.75 88 PHE A CA 1
ATOM 666 C C . PHE A 1 88 ? 6.267 1.242 -15.739 1.00 94.75 88 PHE A C 1
ATOM 668 O O . PHE A 1 88 ? 7.481 1.460 -15.769 1.00 94.75 88 PHE A O 1
ATOM 675 N N . THR A 1 89 ? 5.377 2.189 -15.470 1.00 95.62 89 THR A N 1
ATOM 676 C CA . THR A 1 89 ? 5.670 3.538 -15.007 1.00 95.62 89 THR A CA 1
ATOM 677 C C . THR A 1 89 ? 5.042 3.753 -13.633 1.00 95.62 89 THR A C 1
ATOM 679 O O . THR A 1 89 ? 4.157 3.009 -13.207 1.00 95.62 89 THR A O 1
ATOM 682 N N . THR A 1 90 ? 5.444 4.808 -12.932 1.00 93.75 90 THR A N 1
ATOM 683 C CA . THR A 1 90 ? 4.811 5.235 -11.670 1.00 93.75 90 THR A CA 1
ATOM 684 C C . THR A 1 90 ? 3.289 5.405 -11.783 1.00 93.75 90 THR A C 1
ATOM 686 O O . THR A 1 90 ? 2.573 5.239 -10.798 1.00 93.75 90 THR A O 1
ATOM 689 N N . ARG A 1 91 ? 2.765 5.685 -12.987 1.00 94.56 91 ARG A N 1
ATOM 690 C CA . ARG A 1 91 ? 1.328 5.838 -13.248 1.00 94.56 91 ARG A CA 1
ATOM 691 C C . ARG A 1 91 ? 0.574 4.517 -13.362 1.00 94.56 91 ARG A C 1
ATOM 693 O O . ARG A 1 91 ? -0.591 4.471 -12.974 1.00 94.56 91 ARG A O 1
ATOM 700 N N . ASN A 1 92 ? 1.184 3.459 -13.893 1.00 95.25 92 ASN A N 1
ATOM 701 C CA . ASN A 1 92 ? 0.519 2.160 -14.072 1.00 95.25 92 ASN A CA 1
ATOM 702 C C . ASN A 1 92 ? 0.976 1.086 -13.060 1.00 95.25 92 ASN A C 1
ATOM 704 O O . ASN A 1 92 ? 0.409 -0.010 -13.051 1.00 95.25 92 ASN A O 1
ATOM 708 N N . MET A 1 93 ? 1.943 1.413 -12.193 1.00 94.56 93 MET A N 1
ATOM 709 C CA . MET A 1 93 ? 2.313 0.624 -11.016 1.00 94.56 93 MET A CA 1
ATOM 710 C C . MET A 1 93 ? 1.081 0.357 -10.150 1.00 94.56 93 MET A C 1
ATOM 712 O O . MET A 1 93 ? 0.243 1.244 -9.974 1.00 94.56 93 MET A O 1
ATOM 716 N N . ARG A 1 94 ? 0.942 -0.861 -9.624 1.00 94.25 94 ARG A N 1
ATOM 717 C CA . ARG A 1 94 ? -0.200 -1.236 -8.783 1.00 94.25 94 ARG A CA 1
ATOM 718 C C . ARG A 1 94 ? 0.129 -0.925 -7.334 1.00 94.25 94 ARG A C 1
ATOM 720 O O . ARG A 1 94 ? 1.221 -1.229 -6.876 1.00 94.25 94 ARG A O 1
ATOM 727 N N . TYR A 1 95 ? -0.840 -0.371 -6.627 1.00 94.31 95 TYR A N 1
ATOM 728 C CA . TYR A 1 95 ? -0.765 -0.130 -5.197 1.00 94.31 95 TYR A CA 1
ATOM 729 C C . TYR A 1 95 ? -1.864 -0.927 -4.511 1.00 94.31 95 TYR A C 1
ATOM 731 O O . TYR A 1 95 ? -3.022 -0.877 -4.938 1.00 94.31 95 TYR A O 1
ATOM 739 N N . PHE A 1 96 ? -1.500 -1.637 -3.451 1.00 95.00 96 PHE A N 1
ATOM 740 C CA . PHE A 1 96 ? -2.433 -2.127 -2.453 1.00 95.00 96 PHE A CA 1
ATOM 741 C C . PHE A 1 96 ? -2.150 -1.435 -1.122 1.00 95.00 96 PHE A C 1
ATOM 743 O O . PHE A 1 96 ? -1.086 -1.622 -0.540 1.00 95.00 96 PHE A O 1
ATOM 750 N N . ILE A 1 97 ? -3.102 -0.641 -0.640 1.00 94.62 97 ILE A N 1
ATOM 751 C CA . ILE A 1 97 ? -3.016 0.014 0.667 1.00 94.62 97 ILE A CA 1
ATOM 752 C C . ILE A 1 97 ? -4.019 -0.658 1.601 1.00 94.62 97 ILE A C 1
ATOM 754 O O . ILE A 1 97 ? -5.226 -0.494 1.418 1.00 94.62 97 ILE A O 1
ATOM 758 N N . ALA A 1 98 ? -3.523 -1.418 2.577 1.00 94.38 98 ALA A N 1
ATOM 759 C CA . ALA A 1 98 ? -4.319 -2.052 3.622 1.00 94.38 98 ALA A CA 1
ATOM 760 C C . ALA A 1 98 ? -4.834 -0.999 4.612 1.00 94.38 98 ALA A C 1
ATOM 762 O O . ALA A 1 98 ? -4.062 -0.189 5.125 1.00 94.38 98 ALA A O 1
ATOM 763 N N . LEU A 1 99 ? -6.139 -1.014 4.874 1.00 92.44 99 LEU A N 1
ATOM 764 C CA . LEU A 1 99 ? -6.796 -0.120 5.823 1.00 92.44 99 LEU A CA 1
ATOM 765 C C . LEU A 1 99 ? -6.927 -0.852 7.157 1.00 92.44 99 LEU A C 1
ATOM 767 O O . LEU A 1 99 ? -7.812 -1.695 7.317 1.00 92.44 99 LEU A O 1
ATOM 771 N N . THR A 1 100 ? -6.029 -0.548 8.089 1.00 91.12 100 THR A N 1
ATOM 772 C CA . THR A 1 100 ? -5.968 -1.227 9.385 1.00 91.12 100 THR A CA 1
ATOM 773 C C . THR A 1 100 ? -6.656 -0.393 10.453 1.00 91.12 100 THR A C 1
ATOM 775 O O . THR A 1 100 ? -6.440 0.814 10.556 1.00 91.12 100 THR A O 1
ATOM 778 N N . ASN A 1 101 ? -7.475 -1.039 11.276 1.00 88.50 101 ASN A N 1
ATOM 779 C CA . ASN A 1 101 ? -8.076 -0.399 12.433 1.00 88.50 101 ASN A CA 1
ATOM 780 C C . ASN A 1 101 ? -7.006 -0.200 13.522 1.00 88.50 101 ASN A C 1
ATOM 782 O O . ASN A 1 101 ? -6.409 -1.183 13.964 1.00 88.50 101 ASN A O 1
ATOM 786 N N . PRO A 1 102 ? -6.754 1.033 13.989 1.00 83.50 102 PRO A N 1
ATOM 787 C CA . PRO A 1 102 ? -5.700 1.298 14.968 1.00 83.50 102 PRO A CA 1
ATOM 788 C C . PRO A 1 102 ? -6.006 0.746 16.370 1.00 83.50 102 PRO A C 1
ATOM 790 O O . PRO A 1 102 ? -5.096 0.623 17.183 1.00 83.50 102 PRO A O 1
ATOM 793 N N . VAL A 1 103 ? -7.270 0.423 16.667 1.00 86.50 103 VAL A N 1
ATOM 794 C CA . VAL A 1 103 ? -7.706 -0.128 17.958 1.00 86.50 103 VAL A CA 1
ATOM 795 C C . VAL A 1 103 ? -7.634 -1.653 17.952 1.00 86.50 103 VAL A C 1
ATOM 797 O O . VAL A 1 103 ? -7.089 -2.243 18.879 1.00 86.50 103 VAL A O 1
ATOM 800 N N . THR A 1 104 ? -8.178 -2.301 16.918 1.00 90.00 104 THR A N 1
ATOM 801 C CA . THR A 1 104 ? -8.238 -3.773 16.845 1.00 90.00 104 THR A CA 1
ATOM 802 C C . THR A 1 104 ? -7.038 -4.394 16.133 1.00 90.00 104 THR A C 1
ATOM 804 O O . THR A 1 104 ? -6.838 -5.598 16.236 1.00 90.00 104 THR A O 1
ATOM 807 N N . ASN A 1 105 ? -6.246 -3.595 15.411 1.00 89.56 105 ASN A N 1
ATOM 808 C CA . ASN A 1 105 ? -5.144 -4.025 14.542 1.00 89.56 105 ASN A CA 1
ATOM 809 C C . ASN A 1 105 ? -5.550 -4.951 13.386 1.00 89.56 105 ASN A C 1
ATOM 811 O O . ASN A 1 105 ? -4.694 -5.552 12.738 1.00 89.56 105 ASN A O 1
ATOM 815 N N . ILE A 1 106 ? -6.846 -5.035 13.088 1.00 92.31 106 ILE A N 1
ATOM 816 C CA . ILE A 1 106 ? -7.384 -5.849 11.999 1.00 92.31 106 ILE A CA 1
ATOM 817 C C . ILE A 1 106 ? -7.390 -5.037 10.704 1.00 92.31 106 ILE A C 1
ATOM 819 O O . ILE A 1 106 ? -7.760 -3.860 10.697 1.00 92.31 106 ILE A O 1
ATOM 823 N N . VAL A 1 107 ? -7.016 -5.670 9.592 1.00 93.94 107 VAL A N 1
ATOM 824 C CA . VAL A 1 107 ? -7.217 -5.102 8.254 1.00 93.94 107 VAL A CA 1
ATOM 825 C C . VAL A 1 107 ? -8.700 -5.183 7.887 1.00 93.94 107 VAL A C 1
ATOM 827 O O . VAL A 1 107 ? -9.218 -6.247 7.549 1.00 93.94 107 VAL A O 1
ATOM 830 N N . GLU A 1 108 ? -9.399 -4.053 7.943 1.00 93.31 108 GLU A N 1
ATOM 831 C CA . GLU A 1 108 ? -10.845 -3.963 7.677 1.00 93.31 108 GLU A CA 1
ATOM 832 C C . GLU A 1 108 ? -11.164 -3.779 6.190 1.00 93.31 108 GLU A C 1
ATOM 834 O O . GLU A 1 108 ? -12.287 -4.008 5.742 1.00 93.31 108 GLU A O 1
ATOM 839 N N . GLY A 1 109 ? -10.178 -3.354 5.404 1.00 93.12 109 GLY A N 1
ATOM 840 C CA . GLY A 1 109 ? -10.361 -3.063 3.993 1.00 93.12 109 GLY A CA 1
ATOM 841 C C . GLY A 1 109 ? -9.044 -2.829 3.273 1.00 93.12 109 GLY A C 1
ATOM 842 O O . GLY A 1 109 ? -7.959 -2.955 3.838 1.00 93.12 109 GLY A O 1
ATOM 843 N N . GLY A 1 110 ? -9.137 -2.444 2.005 1.00 93.06 110 GLY A N 1
ATOM 844 C CA . GLY A 1 110 ? -7.964 -2.056 1.239 1.00 93.06 110 GLY A CA 1
ATOM 845 C C . GLY A 1 110 ? -8.313 -1.311 -0.039 1.00 93.06 110 GLY A C 1
ATOM 846 O O . GLY A 1 110 ? -9.381 -1.511 -0.620 1.00 93.06 110 GLY A O 1
ATOM 847 N N . VAL A 1 111 ? -7.395 -0.462 -0.493 1.00 93.81 111 VAL A N 1
ATOM 848 C CA . VAL A 1 111 ? -7.471 0.198 -1.800 1.00 93.81 111 VAL A CA 1
ATOM 849 C C . VAL A 1 111 ? -6.504 -0.501 -2.744 1.00 93.81 111 VAL A C 1
ATOM 851 O O . VAL A 1 111 ? -5.298 -0.461 -2.523 1.00 93.81 111 VAL A O 1
ATOM 854 N N . LEU A 1 112 ? -7.034 -1.137 -3.792 1.00 94.44 112 LEU A N 1
ATOM 855 C CA . LEU A 1 112 ? -6.253 -1.772 -4.856 1.00 94.44 112 LEU A CA 1
ATOM 856 C C . LEU A 1 112 ? -6.473 -1.021 -6.171 1.00 94.44 112 LEU A C 1
ATOM 858 O O . LEU A 1 112 ? -7.522 -1.169 -6.802 1.00 94.44 112 LEU A O 1
ATOM 862 N N . CYS A 1 113 ? -5.495 -0.232 -6.607 1.00 94.25 113 CYS A N 1
ATOM 863 C CA . CYS A 1 113 ? -5.611 0.567 -7.827 1.00 94.25 113 CYS A CA 1
ATOM 864 C C . CYS A 1 113 ? -4.247 0.807 -8.497 1.00 94.25 113 CYS A C 1
ATOM 866 O O . CYS A 1 113 ? -3.205 0.642 -7.863 1.00 94.25 113 CYS A O 1
ATOM 868 N N . PRO A 1 114 ? -4.211 1.186 -9.787 1.00 95.06 114 PRO A N 1
ATOM 869 C CA . PRO A 1 114 ? -2.994 1.725 -10.387 1.00 95.06 114 PRO A CA 1
ATOM 870 C C . PRO A 1 114 ? -2.652 3.108 -9.805 1.00 95.06 114 PRO A C 1
ATOM 872 O O . PRO A 1 114 ? -3.532 3.826 -9.321 1.00 95.06 114 PRO A O 1
ATOM 875 N N . GLY A 1 115 ? -1.382 3.505 -9.894 1.00 93.62 115 GLY A N 1
ATOM 876 C CA . GLY A 1 115 ? -0.865 4.757 -9.339 1.00 93.62 115 GLY A CA 1
ATOM 877 C C . GLY A 1 115 ? -1.602 6.006 -9.835 1.00 93.62 115 GLY A C 1
ATOM 878 O O . GLY A 1 115 ? -1.930 6.883 -9.044 1.00 93.62 115 GLY A O 1
ATOM 879 N N . ASN A 1 116 ? -1.971 6.062 -11.116 1.00 94.00 116 ASN A N 1
ATOM 880 C CA . ASN A 1 116 ? -2.735 7.169 -11.708 1.00 94.00 116 ASN A CA 1
ATOM 881 C C . ASN A 1 116 ? -4.184 7.290 -11.198 1.00 94.00 116 ASN A C 1
ATOM 883 O O . ASN A 1 116 ? -4.860 8.271 -11.507 1.00 94.00 116 ASN A O 1
ATOM 887 N N . LYS A 1 117 ? -4.676 6.297 -10.453 1.00 93.88 117 LYS A N 1
ATOM 888 C CA . LYS A 1 117 ? -5.974 6.319 -9.770 1.00 93.88 117 LYS A CA 1
ATOM 889 C C . LYS A 1 117 ? -5.833 6.495 -8.263 1.00 93.88 117 LYS A C 1
ATOM 891 O O . LYS A 1 117 ? -6.837 6.658 -7.588 1.00 93.88 117 LYS A O 1
ATOM 896 N N . LEU A 1 118 ? -4.618 6.521 -7.723 1.00 91.12 118 LEU A N 1
ATOM 897 C CA . LEU A 1 118 ? -4.426 6.659 -6.283 1.00 91.12 118 LEU A CA 1
ATOM 898 C C . LEU A 1 118 ? -4.978 7.997 -5.762 1.00 91.12 118 LEU A C 1
ATOM 900 O O . LEU A 1 118 ? -5.622 8.033 -4.715 1.00 91.12 118 LEU A O 1
ATOM 904 N N . GLY A 1 119 ? -4.844 9.058 -6.566 1.00 87.94 119 GLY A N 1
ATOM 905 C CA . GLY A 1 119 ? -5.398 10.388 -6.301 1.00 87.94 119 GLY A CA 1
ATOM 906 C C . GLY A 1 119 ? -6.928 10.469 -6.166 1.00 87.94 119 GLY A C 1
ATOM 907 O O . GLY A 1 119 ? -7.432 11.489 -5.712 1.00 87.94 119 GLY A O 1
ATOM 908 N N . SER A 1 120 ? -7.694 9.433 -6.547 1.00 87.44 120 SER A N 1
ATOM 909 C CA . SER A 1 120 ? -9.151 9.410 -6.315 1.00 87.44 120 SER A CA 1
ATOM 910 C C . SER A 1 120 ? -9.544 8.896 -4.929 1.00 87.44 120 SER A C 1
ATOM 912 O O . SER A 1 120 ? -10.711 8.984 -4.559 1.00 87.44 120 SER A O 1
ATOM 914 N N . HIS A 1 121 ? -8.594 8.329 -4.184 1.00 86.94 121 HIS A N 1
ATOM 915 C CA . HIS A 1 121 ? -8.814 7.765 -2.849 1.00 86.94 121 HIS A CA 1
ATOM 916 C C . HIS A 1 121 ? -7.931 8.422 -1.780 1.00 86.94 121 HIS A C 1
ATOM 918 O O . HIS A 1 121 ? -8.286 8.428 -0.599 1.00 86.94 121 HIS A O 1
ATOM 924 N N . PHE A 1 122 ? -6.790 8.971 -2.197 1.00 88.94 122 PHE A N 1
ATOM 925 C CA . PHE A 1 122 ? -5.820 9.621 -1.333 1.00 88.94 122 PHE A CA 1
ATOM 926 C C . PHE A 1 122 ? -5.431 10.987 -1.892 1.00 88.94 122 PHE A C 1
ATOM 928 O O . PHE A 1 122 ? -5.329 11.177 -3.101 1.00 88.94 122 PHE A O 1
ATOM 935 N N . THR A 1 123 ? -5.149 11.923 -0.997 1.00 87.38 123 THR A N 1
ATOM 936 C CA . THR A 1 123 ? -4.610 13.243 -1.323 1.00 87.38 123 THR A CA 1
ATOM 937 C C . THR A 1 123 ? -3.092 13.211 -1.154 1.00 87.38 123 THR A C 1
ATOM 939 O O . THR A 1 123 ? -2.607 12.793 -0.104 1.00 87.38 123 THR A O 1
ATOM 942 N N . TYR A 1 124 ? -2.328 13.644 -2.157 1.00 85.06 124 TYR A N 1
ATOM 943 C CA . TYR A 1 124 ? -0.868 13.746 -2.042 1.00 85.06 124 TYR A CA 1
ATOM 944 C C . TYR A 1 124 ? -0.468 14.873 -1.087 1.00 85.06 124 TYR A C 1
ATOM 946 O O . TYR A 1 124 ? -1.106 15.929 -1.060 1.00 85.06 124 TYR A O 1
ATOM 954 N N . VAL A 1 125 ? 0.573 14.648 -0.284 1.00 79.56 125 VAL A N 1
ATOM 955 C CA . VAL A 1 125 ? 1.063 15.649 0.669 1.00 79.56 125 VAL A CA 1
ATOM 956 C C . VAL A 1 125 ? 1.976 16.634 -0.075 1.00 79.56 125 VAL A C 1
ATOM 958 O O . VAL A 1 125 ? 3.000 16.226 -0.627 1.00 79.56 125 VAL A O 1
ATOM 961 N N . PRO A 1 126 ? 1.657 17.943 -0.104 1.00 66.12 126 PRO A N 1
ATOM 962 C CA . PRO A 1 126 ? 2.486 18.925 -0.794 1.00 66.12 126 PRO A CA 1
ATOM 963 C C . PRO A 1 126 ? 3.925 18.923 -0.266 1.00 66.12 126 PRO A C 1
ATOM 965 O O . PRO A 1 126 ? 4.140 18.906 0.943 1.00 66.12 126 PRO A O 1
ATOM 968 N N . ARG A 1 127 ? 4.913 19.015 -1.168 1.00 61.59 127 ARG A N 1
ATOM 969 C CA . ARG A 1 127 ? 6.370 19.007 -0.883 1.00 61.59 127 ARG A CA 1
ATOM 970 C C . ARG A 1 127 ? 6.945 17.673 -0.387 1.00 61.59 127 ARG A C 1
ATOM 972 O O . ARG A 1 127 ? 8.161 17.517 -0.419 1.00 61.59 127 ARG A O 1
ATOM 979 N N . GLU A 1 128 ? 6.106 16.702 -0.035 1.00 61.41 128 GLU A N 1
ATOM 980 C CA . GLU A 1 128 ? 6.490 15.312 0.222 1.00 61.41 128 GLU A CA 1
ATOM 981 C C . GLU A 1 128 ? 5.874 14.417 -0.857 1.00 61.41 128 GLU A C 1
ATOM 983 O O . GLU A 1 128 ? 4.921 13.682 -0.616 1.00 61.41 128 GLU A O 1
ATOM 988 N N . SER A 1 129 ? 6.431 14.473 -2.074 1.00 64.19 129 SER A N 1
ATOM 989 C CA . SER A 1 129 ? 5.897 13.778 -3.261 1.00 64.19 129 SER A CA 1
ATOM 990 C C . SER A 1 129 ? 5.713 12.267 -3.089 1.00 64.19 129 SER A C 1
ATOM 992 O O . SER A 1 129 ? 5.045 11.628 -3.893 1.00 64.19 129 SER A O 1
ATOM 994 N N . TYR A 1 130 ? 6.320 11.682 -2.061 1.00 79.94 130 TYR A N 1
ATOM 995 C CA . TYR A 1 130 ? 6.286 10.253 -1.782 1.00 79.94 130 TYR A CA 1
ATOM 996 C C . TYR A 1 130 ? 5.288 9.878 -0.687 1.00 79.94 130 TYR A C 1
ATOM 998 O O . TYR A 1 130 ? 5.286 8.734 -0.264 1.00 79.94 130 TYR A O 1
ATOM 1006 N N . LYS A 1 131 ? 4.434 10.795 -0.219 1.00 86.38 131 LYS A N 1
ATOM 1007 C CA . LYS A 1 131 ? 3.394 10.481 0.767 1.00 86.38 131 LYS A CA 1
ATOM 1008 C C . LYS A 1 131 ? 2.012 10.887 0.289 1.00 86.38 131 LYS A C 1
ATOM 1010 O O . LYS A 1 131 ? 1.830 11.876 -0.422 1.00 86.38 131 LYS A O 1
ATOM 1015 N N . CYS A 1 132 ? 1.014 10.137 0.730 1.00 85.06 132 CYS A N 1
ATOM 1016 C CA . CYS A 1 132 ? -0.387 10.496 0.571 1.00 85.06 132 CYS A CA 1
ATOM 1017 C C . CYS A 1 132 ? -1.147 10.324 1.889 1.00 85.06 132 CYS A C 1
ATOM 1019 O O . CYS A 1 132 ? -0.661 9.701 2.825 1.00 85.06 132 CYS A O 1
ATOM 1021 N N . GLN A 1 133 ? -2.338 10.896 1.982 1.00 86.69 133 GLN A N 1
ATOM 1022 C CA . GLN A 1 133 ? -3.233 10.773 3.133 1.00 86.69 133 GLN A CA 1
ATOM 1023 C C . GLN A 1 133 ? -4.624 10.381 2.652 1.00 86.69 133 GLN A C 1
ATOM 1025 O O . GLN A 1 133 ? -5.006 10.726 1.532 1.00 86.69 133 GLN A O 1
ATOM 1030 N N . ARG A 1 134 ? -5.403 9.673 3.478 1.00 82.94 134 ARG A N 1
ATOM 1031 C CA . ARG A 1 134 ? -6.803 9.391 3.125 1.00 82.94 134 ARG A CA 1
ATOM 1032 C C . ARG A 1 134 ? -7.550 10.697 2.923 1.00 82.94 134 ARG A C 1
ATOM 1034 O O . ARG A 1 134 ? -7.451 11.609 3.742 1.00 82.94 134 ARG A O 1
ATOM 1041 N N . SER A 1 135 ? -8.316 10.772 1.842 1.00 78.12 135 SER A N 1
ATOM 1042 C CA . SER A 1 135 ? -9.194 11.913 1.632 1.00 78.12 135 SER A CA 1
ATOM 1043 C C . SER A 1 135 ? -10.254 11.940 2.736 1.00 78.12 135 SER A C 1
ATOM 1045 O O . SER A 1 135 ? -10.948 10.949 2.972 1.00 78.12 135 SER A O 1
ATOM 1047 N N . ILE A 1 136 ? -10.358 13.073 3.428 1.00 76.50 136 ILE A N 1
ATOM 1048 C CA . ILE A 1 136 ? -11.405 13.301 4.424 1.00 76.50 136 ILE A CA 1
ATOM 1049 C C . ILE A 1 136 ? -12.704 13.573 3.654 1.00 76.50 136 ILE A C 1
ATOM 1051 O O . ILE A 1 136 ? -12.711 14.447 2.781 1.00 76.50 136 ILE A O 1
ATOM 1055 N N . PRO A 1 137 ? -13.794 12.831 3.915 1.00 78.69 137 PRO A N 1
ATOM 1056 C CA . PRO A 1 137 ? -15.045 13.031 3.198 1.00 78.69 137 PRO A CA 1
ATOM 1057 C C . PRO A 1 137 ? -15.607 14.429 3.479 1.00 78.69 137 PRO A C 1
ATOM 1059 O O . PRO A 1 137 ? -15.576 14.896 4.616 1.00 78.69 137 PRO A O 1
ATOM 1062 N N . MET A 1 138 ? -16.178 15.083 2.462 1.00 81.50 138 MET A N 1
ATOM 1063 C CA . MET A 1 138 ? -16.771 16.419 2.628 1.00 81.50 138 MET A CA 1
ATOM 1064 C C . MET A 1 138 ? -17.869 16.461 3.693 1.00 81.50 138 MET A C 1
ATOM 1066 O O . MET A 1 138 ? -18.008 17.477 4.366 1.00 81.50 138 MET A O 1
ATOM 1070 N N . SER A 1 139 ? -18.566 15.344 3.923 1.00 85.69 139 SER A N 1
ATOM 1071 C CA . SER A 1 139 ? -19.579 15.212 4.974 1.00 85.69 139 SER A CA 1
ATOM 1072 C C . SER A 1 139 ? -19.039 15.495 6.381 1.00 85.69 139 SER A C 1
ATOM 1074 O O . SER A 1 139 ? -19.774 15.995 7.227 1.00 85.69 139 SER A O 1
ATOM 1076 N N . PHE A 1 140 ? -17.754 15.218 6.640 1.00 86.25 140 PHE A N 1
ATOM 1077 C CA . PHE A 1 140 ? -17.103 15.594 7.897 1.00 86.25 140 PHE A CA 1
ATOM 1078 C C . PHE A 1 140 ? -17.065 17.121 8.054 1.00 86.25 140 PHE A C 1
ATOM 1080 O O . PHE A 1 140 ? -17.497 17.655 9.073 1.00 86.25 140 PHE A O 1
ATOM 1087 N N . PHE A 1 141 ? -16.619 17.832 7.013 1.00 84.88 141 PHE A N 1
ATOM 1088 C CA . PHE A 1 141 ? -16.549 19.297 7.009 1.00 84.88 141 PHE A CA 1
ATOM 1089 C C . PHE A 1 141 ? -17.932 19.954 7.008 1.00 84.88 141 PHE A C 1
ATOM 1091 O O . PHE A 1 141 ? -18.114 21.013 7.604 1.00 84.88 141 PHE A O 1
ATOM 1098 N N . GLU A 1 142 ? -18.918 19.333 6.362 1.00 90.38 142 GLU A N 1
ATOM 1099 C CA . GLU A 1 142 ? -20.307 19.794 6.386 1.00 90.38 142 GLU A CA 1
ATOM 1100 C C . GLU A 1 142 ? -20.891 19.766 7.802 1.00 90.38 142 GLU A C 1
ATOM 1102 O O . GLU A 1 142 ? -21.575 20.715 8.184 1.00 90.38 142 GLU A O 1
ATOM 1107 N N . GLY A 1 143 ? -20.562 18.748 8.607 1.00 86.94 143 GLY A N 1
ATOM 1108 C CA . GLY A 1 143 ? -21.024 18.629 9.995 1.00 86.94 143 GLY A CA 1
ATOM 1109 C C . GLY A 1 143 ? -20.521 19.734 10.932 1.00 86.94 143 GLY A C 1
ATOM 1110 O O . GLY A 1 143 ? -21.187 20.056 11.914 1.00 86.94 143 GLY A O 1
ATOM 1111 N N . ILE A 1 144 ? -19.384 20.357 10.609 1.00 91.38 144 ILE A N 1
ATOM 1112 C CA . ILE A 1 144 ? -18.765 21.436 11.401 1.00 91.38 144 ILE A CA 1
ATOM 1113 C C . ILE A 1 144 ? -18.888 22.811 10.731 1.00 91.38 144 ILE A C 1
ATOM 1115 O O . ILE A 1 144 ? -18.333 23.804 11.207 1.00 91.38 144 ILE A O 1
ATOM 1119 N N . LYS A 1 145 ? -19.615 22.901 9.613 1.00 90.38 145 LYS A N 1
ATOM 1120 C CA . LYS A 1 145 ? -19.759 24.142 8.852 1.00 90.38 145 LYS A CA 1
ATOM 1121 C C . LYS A 1 145 ? -20.424 25.223 9.710 1.00 90.38 145 LYS A C 1
ATOM 1123 O O . LYS A 1 145 ? -21.509 25.028 10.246 1.00 90.38 145 LYS A O 1
ATOM 1128 N N . GLY A 1 146 ? -19.778 26.385 9.805 1.00 91.44 146 GLY A N 1
ATOM 1129 C CA . GLY A 1 146 ? -20.257 27.509 10.619 1.00 91.44 146 GLY A CA 1
ATOM 1130 C C . GLY A 1 146 ? -19.956 27.387 12.117 1.00 91.44 146 GLY A C 1
ATOM 1131 O O . GLY A 1 146 ? -20.382 28.249 12.879 1.00 91.44 146 GLY A O 1
ATOM 1132 N N . GLN A 1 147 ? -19.213 26.359 12.540 1.00 90.12 147 GLN A N 1
ATOM 1133 C CA . GLN A 1 147 ? -18.776 26.166 13.922 1.00 90.12 147 GLN A CA 1
ATOM 1134 C C . GLN A 1 147 ? -17.257 26.361 14.039 1.00 90.12 147 GLN A C 1
ATOM 1136 O O . GLN A 1 147 ? -16.503 26.026 13.127 1.00 90.12 147 GLN A O 1
ATOM 1141 N N . SER A 1 148 ? -16.800 26.892 15.176 1.00 88.50 148 SER A N 1
ATOM 1142 C CA . SER A 1 148 ? -15.379 26.921 15.539 1.00 88.50 148 SER A CA 1
ATOM 1143 C C . SER A 1 148 ? -15.088 25.732 16.447 1.00 88.50 148 SER A C 1
ATOM 1145 O O . SER A 1 148 ? -15.411 25.764 17.632 1.00 88.50 148 SER A O 1
ATOM 1147 N N . VAL A 1 149 ? -14.495 24.684 15.884 1.00 83.44 149 VAL A N 1
ATOM 1148 C CA . VAL A 1 149 ? -14.177 23.431 16.579 1.00 83.44 149 VAL A CA 1
ATOM 1149 C C . VAL A 1 149 ? -12.663 23.219 16.625 1.00 83.44 149 VAL A C 1
ATOM 1151 O O . VAL A 1 149 ? -11.971 23.440 15.632 1.00 83.44 149 VAL A O 1
ATOM 1154 N N . PHE A 1 150 ? -12.136 22.815 17.783 1.00 82.06 150 PHE A N 1
ATOM 1155 C CA . PHE A 1 150 ? -10.715 22.511 17.969 1.00 82.06 150 PHE A CA 1
ATOM 1156 C C . PHE A 1 150 ? -10.513 20.996 18.004 1.00 82.06 150 PHE A C 1
ATOM 1158 O O . PHE A 1 150 ? -11.073 20.337 18.875 1.00 82.06 150 PHE A O 1
ATOM 1165 N N . ASN A 1 151 ? -9.706 20.476 17.073 1.00 72.38 151 ASN A N 1
ATOM 1166 C CA . ASN A 1 151 ? -9.465 19.041 16.874 1.00 72.38 151 ASN A CA 1
ATOM 1167 C C . ASN A 1 151 ? -10.763 18.192 16.852 1.00 72.38 151 ASN A C 1
ATOM 1169 O O . ASN A 1 151 ? -10.934 17.339 17.726 1.00 72.38 151 ASN A O 1
ATOM 1173 N N . PRO A 1 152 ? -11.690 18.491 15.916 1.00 63.75 152 PRO A N 1
ATOM 1174 C CA . PRO A 1 152 ? -12.953 17.766 15.758 1.00 63.75 152 PRO A CA 1
ATOM 1175 C C . PRO A 1 152 ? -12.780 16.301 15.342 1.00 63.75 152 PRO A C 1
ATOM 1177 O O . PRO A 1 152 ? -11.720 15.958 14.769 1.00 63.75 152 PRO A O 1
#